Protein AF-A0A258VZV9-F1 (afdb_monomer_lite)

pLDDT: mean 74.83, std 18.15, range [43.25, 95.75]

Secondary structure (DSSP, 8-state):
--SSSSS------------SEEEEEEEESSTTEEEEETTEEEEEE-SS--EEEEEESSS--EEEEE-TTEEPEEEEPPEEE-HHHHHHHHHS-S-HHHHHHHHHHT-TTEEES-SEEEE--EE--

Radius of gyration: 20.06 Å; chains: 1; bounding box: 51×52×42 Å

Foldseek 3Di:
DPPPPPPPPDPPPPPPLPWQKDKAKEAECAFQWFKDKPNHTDGGHYNPRIDIDIGGLDDKIKIWTDDPQWDIFIDTFDKDFDVVVVVVVVVVPPCVVVCVCRVVPRVSRIDGPHRYYYTYIGGDD

Structure (mmCIF, N/CA/C/O backbone):
data_AF-A0A258VZV9-F1
#
_entry.id   AF-A0A258VZV9-F1
#
loop_
_atom_site.group_PDB
_atom_site.id
_atom_site.type_symbol
_atom_site.label_atom_id
_atom_site.label_alt_id
_atom_site.label_comp_id
_atom_site.label_asym_id
_atom_site.label_entity_id
_atom_site.label_seq_id
_atom_site.pdbx_PDB_ins_code
_atom_site.Cartn_x
_atom_site.Cartn_y
_atom_site.Cartn_z
_atom_site.occupancy
_atom_site.B_iso_or_equiv
_atom_site.auth_seq_id
_atom_site.auth_comp_id
_atom_site.auth_asym_id
_atom_site.auth_atom_id
_atom_site.pdbx_PDB_model_num
ATOM 1 N N . MET A 1 1 ? 27.781 40.586 -25.374 1.00 44.50 1 MET A N 1
ATOM 2 C CA . MET A 1 1 ? 26.959 39.440 -25.824 1.00 44.50 1 MET A CA 1
ATOM 3 C C . MET A 1 1 ? 27.498 38.147 -25.200 1.00 44.50 1 MET A C 1
ATOM 5 O O . MET A 1 1 ? 27.919 37.249 -25.906 1.00 44.50 1 MET A O 1
ATOM 9 N N . LEU A 1 2 ? 27.573 38.090 -23.864 1.00 43.25 2 LEU A N 1
ATOM 10 C CA . LEU A 1 2 ? 28.154 36.959 -23.114 1.00 43.25 2 LEU A CA 1
ATOM 11 C C . LEU A 1 2 ? 27.342 36.636 -21.841 1.00 43.25 2 LEU A C 1
ATOM 13 O O . LEU A 1 2 ? 27.724 35.775 -21.064 1.00 43.25 2 LEU A O 1
ATOM 17 N N . LEU A 1 3 ? 26.224 37.342 -21.620 1.00 43.62 3 LEU A N 1
ATOM 18 C CA . LEU A 1 3 ? 25.449 37.278 -20.375 1.00 43.62 3 LEU A CA 1
ATOM 19 C C . LEU A 1 3 ? 24.151 36.461 -20.490 1.00 43.62 3 LEU A C 1
ATOM 21 O O . LEU A 1 3 ? 23.439 36.328 -19.506 1.00 43.62 3 LEU A O 1
ATOM 25 N N . LEU A 1 4 ? 23.826 35.931 -21.676 1.00 47.34 4 LEU A N 1
ATOM 26 C CA . LEU A 1 4 ? 22.525 35.296 -21.949 1.00 47.34 4 LEU A CA 1
ATOM 27 C C . LEU A 1 4 ? 22.597 33.766 -22.101 1.00 47.34 4 LEU A C 1
ATOM 29 O O . LEU A 1 4 ? 21.592 33.133 -22.394 1.00 47.34 4 LEU A O 1
ATOM 33 N N . VAL A 1 5 ? 23.779 33.170 -21.911 1.00 51.94 5 VAL A N 1
ATOM 34 C CA . VAL A 1 5 ? 24.026 31.727 -22.127 1.00 51.94 5 VAL A CA 1
ATOM 35 C C . VAL A 1 5 ? 24.197 30.962 -20.801 1.00 51.94 5 VAL A C 1
ATOM 37 O O . VAL A 1 5 ? 24.240 29.738 -20.792 1.00 51.94 5 VAL A O 1
ATOM 40 N N . LEU A 1 6 ? 24.242 31.656 -19.657 1.00 48.12 6 LEU A N 1
ATOM 41 C CA . LEU A 1 6 ? 24.615 31.063 -18.364 1.00 48.12 6 LEU A CA 1
ATOM 42 C C . LEU A 1 6 ? 23.439 30.724 -17.426 1.00 48.12 6 LEU A C 1
ATOM 44 O O . LEU A 1 6 ? 23.664 30.453 -16.252 1.00 48.12 6 LEU A O 1
ATOM 48 N N . SER A 1 7 ? 22.195 30.746 -17.910 1.00 47.16 7 SER A N 1
ATOM 49 C CA . SER A 1 7 ? 20.990 30.534 -17.084 1.00 47.16 7 SER A CA 1
ATOM 50 C C . SER A 1 7 ? 20.203 29.252 -17.398 1.00 47.16 7 SER A C 1
ATOM 52 O O . SER A 1 7 ? 19.171 29.014 -16.782 1.00 47.16 7 SER A O 1
ATOM 54 N N . PHE A 1 8 ? 20.696 28.384 -18.290 1.00 47.41 8 PHE A N 1
ATOM 55 C CA . PHE A 1 8 ? 20.089 27.066 -18.575 1.00 47.41 8 PHE A CA 1
ATOM 56 C C . PHE A 1 8 ? 20.673 25.911 -17.748 1.00 47.41 8 PHE A C 1
ATOM 58 O O . PHE A 1 8 ? 20.381 24.743 -17.994 1.00 47.41 8 PHE A O 1
ATOM 65 N N . GLN A 1 9 ? 21.521 26.215 -16.771 1.00 44.97 9 GLN A N 1
ATOM 66 C CA . GLN A 1 9 ? 22.116 25.204 -15.913 1.00 44.97 9 GLN A CA 1
ATOM 67 C C . GLN A 1 9 ? 21.158 24.893 -14.748 1.00 44.97 9 GLN A C 1
ATOM 69 O O . GLN A 1 9 ? 20.987 25.705 -13.844 1.00 44.97 9 GLN A O 1
ATOM 74 N N . LEU A 1 10 ? 20.625 23.664 -14.768 1.00 47.09 10 LEU A N 1
ATOM 75 C CA . LEU A 1 10 ? 20.357 22.833 -13.584 1.00 47.09 10 LEU A CA 1
ATOM 76 C C . LEU A 1 10 ? 19.011 23.007 -12.856 1.00 47.09 10 LEU A C 1
ATOM 78 O O . LEU A 1 10 ? 18.971 23.099 -11.633 1.00 47.09 10 LEU A O 1
ATOM 82 N N . ILE A 1 11 ? 17.895 22.861 -13.570 1.00 51.12 11 ILE A N 1
ATOM 83 C CA . ILE A 1 11 ? 16.751 22.141 -12.977 1.00 51.12 11 ILE A CA 1
ATOM 84 C C . ILE A 1 11 ? 16.666 20.783 -13.674 1.00 51.12 11 ILE A C 1
ATOM 86 O O . ILE A 1 11 ? 15.709 20.466 -14.373 1.00 51.12 11 ILE A O 1
ATOM 90 N N . SER A 1 12 ? 17.727 19.983 -13.531 1.00 44.72 12 SER A N 1
ATOM 91 C CA . SER A 1 12 ? 17.624 18.549 -13.784 1.00 44.72 12 SER A CA 1
ATOM 92 C C . SER A 1 12 ? 16.750 17.978 -12.677 1.00 44.72 12 SER A C 1
ATOM 94 O O . SER A 1 12 ? 17.245 17.591 -11.620 1.00 44.72 12 SER A O 1
ATOM 96 N N . CYS A 1 13 ? 15.438 17.937 -12.902 1.00 51.62 13 CYS A N 1
ATOM 97 C CA . CYS A 1 13 ? 14.586 16.976 -12.222 1.00 51.62 13 CYS A CA 1
ATOM 98 C C . CYS A 1 13 ? 15.079 15.601 -12.671 1.00 51.62 13 CYS A C 1
ATOM 100 O O . CYS A 1 13 ? 14.643 15.085 -13.696 1.00 51.62 13 CYS A O 1
ATOM 102 N N . ALA A 1 14 ? 16.064 15.047 -11.962 1.00 47.12 14 ALA A N 1
ATOM 103 C CA . ALA A 1 14 ? 16.463 13.667 -12.139 1.00 47.12 14 ALA A CA 1
ATOM 104 C C . ALA A 1 14 ? 15.220 12.824 -11.848 1.00 47.12 14 ALA A C 1
ATOM 106 O O . ALA A 1 14 ? 14.834 12.643 -10.693 1.00 47.12 14 ALA A O 1
ATOM 107 N N . THR A 1 15 ? 14.539 12.359 -12.895 1.00 47.25 15 THR A N 1
ATOM 108 C CA . THR A 1 15 ? 13.496 11.353 -12.757 1.00 47.25 15 THR A CA 1
ATOM 109 C C . THR A 1 15 ? 14.218 10.076 -12.369 1.00 47.25 15 THR A C 1
ATOM 111 O O . THR A 1 15 ? 14.689 9.330 -13.226 1.00 47.25 15 THR A O 1
ATOM 114 N N . ILE A 1 16 ? 14.391 9.857 -11.066 1.00 49.72 16 ILE A N 1
ATOM 115 C CA . ILE A 1 16 ? 14.882 8.586 -10.555 1.00 49.72 16 ILE A CA 1
ATOM 116 C C . ILE A 1 16 ? 13.901 7.535 -11.078 1.00 49.72 16 ILE A C 1
ATOM 118 O O . ILE A 1 16 ? 12.706 7.551 -10.758 1.00 49.72 16 ILE A O 1
ATOM 122 N N . LEU A 1 17 ? 14.392 6.665 -11.960 1.00 54.38 17 LEU A N 1
ATOM 123 C CA . LEU A 1 17 ? 13.683 5.471 -12.392 1.00 54.38 17 LEU A CA 1
ATOM 124 C C . LEU A 1 17 ? 13.605 4.557 -11.164 1.00 54.38 17 LEU A C 1
ATOM 126 O O . LEU A 1 17 ? 14.455 3.700 -10.947 1.00 54.38 17 LEU A O 1
ATOM 130 N N . HIS A 1 18 ? 12.621 4.795 -10.297 1.00 54.31 18 HIS A N 1
ATOM 131 C CA . HIS A 1 18 ? 12.260 3.853 -9.244 1.00 54.31 18 HIS A CA 1
ATOM 132 C C . HIS A 1 18 ? 11.911 2.543 -9.952 1.00 54.31 18 HIS A C 1
ATOM 134 O O . HIS A 1 18 ? 11.060 2.582 -10.833 1.00 54.31 18 HIS A O 1
ATOM 140 N N . GLY A 1 19 ? 12.630 1.456 -9.654 1.00 63.41 19 GLY A N 1
ATOM 141 C CA . GLY A 1 19 ? 12.721 0.225 -10.456 1.00 63.41 19 GLY A CA 1
ATOM 142 C C . GLY A 1 19 ? 11.395 -0.482 -10.776 1.00 63.41 19 GLY A C 1
ATOM 143 O O . GLY A 1 19 ? 10.516 0.077 -11.415 1.00 63.41 19 GLY A O 1
ATOM 144 N N . SER A 1 20 ? 11.242 -1.754 -10.406 1.00 73.44 20 SER A N 1
ATOM 145 C CA . SER A 1 20 ? 10.043 -2.555 -10.729 1.00 73.44 20 SER A CA 1
ATOM 146 C C . SER A 1 20 ? 8.941 -2.490 -9.663 1.00 73.44 20 SER A C 1
ATOM 148 O O . SER A 1 20 ? 7.929 -3.191 -9.769 1.00 73.44 20 SER A O 1
ATOM 150 N N . THR A 1 21 ? 9.115 -1.655 -8.638 1.00 82.88 21 THR A N 1
ATOM 151 C CA . THR A 1 21 ? 8.206 -1.523 -7.496 1.00 82.88 21 THR A CA 1
ATOM 152 C C . THR A 1 21 ? 7.924 -0.063 -7.155 1.00 82.88 21 THR A C 1
ATOM 154 O O . THR A 1 21 ? 8.757 0.805 -7.411 1.00 82.88 21 THR A O 1
ATOM 157 N N . ASP A 1 22 ? 6.773 0.180 -6.535 1.00 84.69 22 ASP A N 1
ATOM 158 C CA . 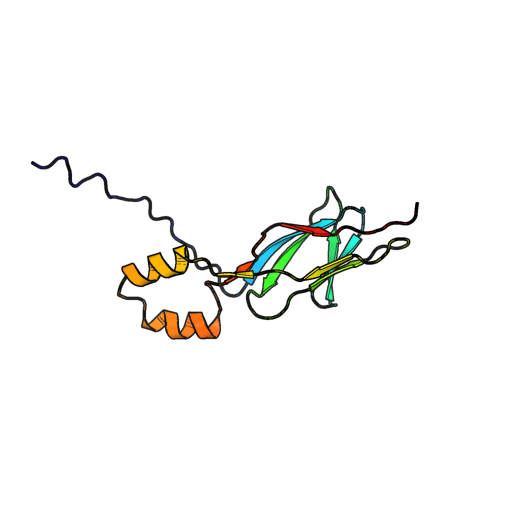ASP A 1 22 ? 6.363 1.457 -5.951 1.00 84.69 22 ASP A CA 1
ATOM 159 C C . ASP A 1 22 ? 6.174 1.292 -4.440 1.00 84.69 22 ASP A C 1
ATOM 161 O O . ASP A 1 22 ? 5.679 0.259 -3.987 1.00 84.69 22 ASP A O 1
ATOM 165 N N . GLN A 1 23 ? 6.556 2.307 -3.668 1.00 88.88 23 GLN A N 1
ATOM 166 C CA . GLN A 1 23 ? 6.168 2.427 -2.264 1.00 88.88 23 GLN A CA 1
ATOM 167 C C . GLN A 1 23 ? 4.860 3.205 -2.186 1.00 88.88 23 GLN A C 1
ATOM 169 O O . GLN A 1 23 ? 4.723 4.255 -2.813 1.00 88.88 23 GLN A O 1
ATOM 174 N N . ILE A 1 24 ? 3.905 2.667 -1.441 1.00 90.81 24 ILE A N 1
ATOM 175 C CA . ILE A 1 24 ? 2.600 3.276 -1.228 1.00 90.81 24 ILE A CA 1
ATOM 176 C C . ILE A 1 24 ? 2.213 3.179 0.243 1.00 90.81 24 ILE A C 1
ATOM 178 O O . ILE A 1 24 ? 2.692 2.320 0.983 1.00 90.81 24 ILE A O 1
ATOM 182 N N . GLU A 1 25 ? 1.283 4.026 0.627 1.00 93.69 25 GLU A N 1
ATOM 183 C CA . GLU A 1 25 ? 0.708 4.097 1.953 1.00 93.69 25 GLU A CA 1
ATOM 184 C C . GLU A 1 25 ? -0.747 3.619 1.902 1.00 93.69 25 GLU A C 1
ATOM 186 O O . GLU A 1 25 ? -1.500 3.980 0.995 1.00 93.69 25 GLU A O 1
ATOM 191 N N . ILE A 1 26 ? -1.154 2.781 2.853 1.00 93.19 26 ILE A N 1
ATOM 192 C CA . ILE A 1 26 ? -2.531 2.294 2.965 1.00 93.19 26 ILE A CA 1
ATOM 193 C C . ILE A 1 26 ? -3.102 2.757 4.301 1.00 93.19 26 ILE A C 1
ATOM 195 O O . ILE A 1 26 ? -2.578 2.416 5.360 1.00 93.19 26 ILE A O 1
ATOM 199 N N . LEU A 1 27 ? -4.204 3.496 4.242 1.00 93.88 27 LEU A N 1
ATOM 200 C CA . LEU A 1 27 ? -4.998 3.906 5.392 1.00 93.88 27 LEU A CA 1
ATOM 201 C C . LEU A 1 27 ? -6.320 3.144 5.404 1.00 93.88 27 LEU A C 1
ATOM 203 O O . LEU A 1 27 ? -6.808 2.690 4.369 1.00 93.88 27 LEU A O 1
ATOM 207 N N . SER A 1 28 ? -6.925 3.040 6.580 1.00 92.62 28 SER A N 1
ATOM 208 C CA . SER A 1 28 ? -8.255 2.457 6.748 1.00 92.62 28 SER A CA 1
ATOM 209 C C . SER A 1 28 ? -9.145 3.392 7.550 1.00 92.62 28 SER A C 1
ATOM 211 O O . SER A 1 28 ? -8.683 4.024 8.498 1.00 92.62 28 SER A O 1
ATOM 213 N N . THR A 1 29 ? -10.434 3.461 7.218 1.00 91.25 29 THR A N 1
ATOM 214 C CA . THR A 1 29 ? -11.407 4.207 8.033 1.00 91.25 29 THR A CA 1
ATOM 215 C C . THR A 1 29 ? -11.653 3.556 9.394 1.00 91.25 29 THR A C 1
ATOM 217 O O . THR A 1 29 ? -12.034 4.239 10.344 1.00 91.25 29 THR A O 1
ATOM 220 N N . ALA A 1 30 ? -11.416 2.247 9.514 1.00 89.50 30 ALA A N 1
ATOM 221 C CA . ALA A 1 30 ? -11.556 1.511 10.762 1.00 89.50 30 ALA A CA 1
ATOM 222 C C . ALA A 1 30 ? -10.180 1.273 11.415 1.00 89.50 30 ALA A C 1
ATOM 224 O O . ALA A 1 30 ? -9.234 0.886 10.726 1.00 89.50 30 ALA A O 1
ATOM 225 N N . PRO A 1 31 ? -10.037 1.441 12.745 1.00 91.44 31 PRO A N 1
ATOM 226 C CA . PRO A 1 31 ? -8.789 1.102 13.433 1.00 91.44 31 PRO A CA 1
ATOM 227 C C . PRO A 1 31 ? -8.541 -0.407 13.379 1.00 91.44 31 PRO A C 1
ATOM 229 O O . PRO A 1 31 ? -9.492 -1.162 13.202 1.00 91.44 31 PRO A O 1
ATOM 232 N N . ASP A 1 32 ? -7.305 -0.859 13.558 1.00 91.94 32 ASP A N 1
ATOM 233 C CA . ASP A 1 32 ? -6.963 -2.288 13.626 1.00 91.94 32 ASP A CA 1
ATOM 234 C C . ASP A 1 32 ? -7.464 -3.121 12.427 1.00 91.94 32 ASP A C 1
ATOM 236 O O . ASP A 1 32 ? -7.922 -4.254 12.581 1.00 91.94 32 ASP A O 1
ATOM 240 N N . THR A 1 33 ? -7.440 -2.546 11.222 1.00 93.25 33 THR A N 1
ATOM 241 C CA . THR A 1 33 ? -7.845 -3.249 10.000 1.00 93.25 33 THR A CA 1
ATOM 242 C C . THR A 1 33 ? -6.687 -4.085 9.478 1.00 93.25 33 THR A C 1
ATOM 244 O O . THR A 1 33 ? -5.619 -3.553 9.185 1.00 93.25 33 THR A O 1
ATOM 247 N N . GLU A 1 34 ? -6.905 -5.382 9.294 1.00 95.75 34 GLU A N 1
ATOM 248 C CA . GLU A 1 34 ? -5.943 -6.268 8.648 1.00 95.75 34 GLU A CA 1
ATOM 249 C C . GLU A 1 34 ? -5.905 -6.001 7.142 1.00 95.75 34 GLU A C 1
ATOM 251 O O . GLU A 1 34 ? -6.930 -6.057 6.459 1.00 95.75 34 GLU A O 1
ATOM 256 N N . ILE A 1 35 ? -4.714 -5.736 6.614 1.00 95.44 35 ILE A N 1
ATOM 257 C CA . ILE A 1 35 ? -4.503 -5.435 5.202 1.00 95.44 35 ILE A CA 1
ATOM 258 C C . ILE A 1 35 ? -3.919 -6.650 4.493 1.00 95.44 35 ILE A C 1
ATOM 260 O O . ILE A 1 35 ? -2.868 -7.181 4.867 1.00 95.44 35 ILE A O 1
ATOM 264 N N . TYR A 1 36 ? -4.586 -7.042 3.414 1.00 95.19 36 TYR A N 1
ATOM 265 C CA . TYR A 1 36 ? -4.179 -8.105 2.512 1.00 95.19 36 TYR A CA 1
ATOM 266 C C . TYR A 1 36 ? -3.892 -7.516 1.134 1.00 95.19 36 TYR A C 1
ATOM 268 O O . TYR A 1 36 ? -4.673 -6.728 0.602 1.00 95.19 36 TYR A O 1
ATOM 276 N N . ILE A 1 37 ? -2.769 -7.916 0.541 1.00 94.25 37 ILE A N 1
ATOM 277 C CA . ILE A 1 37 ? -2.389 -7.540 -0.820 1.00 94.25 37 ILE A CA 1
ATOM 278 C C . ILE A 1 37 ? -2.297 -8.810 -1.648 1.00 94.25 37 ILE A C 1
ATOM 280 O O . ILE A 1 37 ? -1.460 -9.667 -1.358 1.00 94.25 37 ILE A O 1
ATOM 284 N N . ASN A 1 38 ? -3.137 -8.918 -2.681 1.00 93.00 38 ASN A N 1
ATOM 285 C CA . ASN A 1 38 ? -3.292 -10.141 -3.478 1.00 93.00 38 ASN A CA 1
ATOM 286 C C . ASN A 1 38 ? -3.478 -11.379 -2.581 1.00 93.00 38 ASN A C 1
ATOM 288 O O . ASN A 1 38 ? -2.730 -12.348 -2.693 1.00 93.00 38 ASN A O 1
ATOM 292 N N . ASP A 1 39 ? -4.416 -11.285 -1.636 1.00 91.81 39 ASP A N 1
ATOM 293 C CA . ASP A 1 39 ? -4.755 -12.323 -0.649 1.00 91.81 39 ASP A CA 1
ATOM 294 C C . ASP A 1 39 ? -3.654 -12.673 0.366 1.00 91.81 39 ASP A C 1
ATOM 296 O O . ASP A 1 39 ? -3.831 -13.566 1.194 1.00 91.81 39 ASP A O 1
ATOM 300 N N . VAL A 1 40 ? -2.526 -11.956 0.372 1.00 94.31 40 VAL A N 1
ATOM 301 C CA . VAL A 1 40 ? -1.456 -12.169 1.351 1.00 94.31 40 VAL A CA 1
ATOM 302 C C . VAL A 1 40 ? -1.473 -11.066 2.399 1.00 94.31 40 VAL A C 1
ATOM 304 O O . VAL A 1 40 ? -1.366 -9.887 2.064 1.00 94.31 40 VAL A O 1
ATOM 307 N N . TYR A 1 41 ? -1.542 -11.453 3.672 1.00 94.56 41 TYR A N 1
ATOM 308 C CA . TYR A 1 41 ? -1.465 -10.530 4.804 1.00 94.56 41 TYR A CA 1
ATOM 309 C C . TYR A 1 41 ? -0.177 -9.691 4.765 1.00 94.56 41 TYR A C 1
ATOM 311 O O . TYR A 1 41 ? 0.903 -10.179 4.399 1.00 94.56 41 TYR A O 1
ATOM 319 N N . AR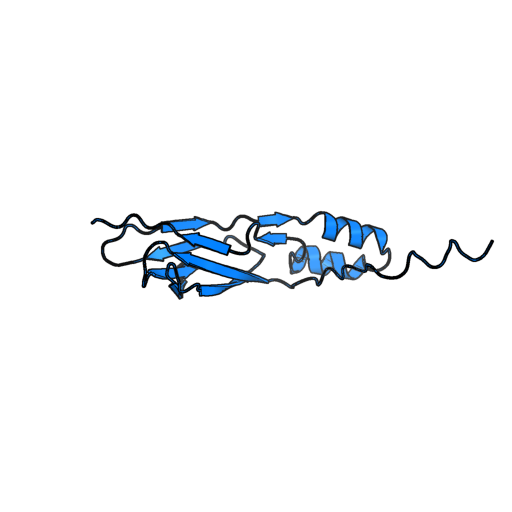G A 1 42 ? -0.291 -8.409 5.118 1.00 95.00 42 ARG A N 1
ATOM 320 C CA . ARG A 1 42 ? 0.829 -7.455 5.132 1.00 95.00 42 ARG A CA 1
ATOM 321 C C . ARG A 1 42 ? 0.988 -6.714 6.444 1.00 95.00 42 ARG A C 1
ATOM 323 O O . ARG A 1 42 ? 2.110 -6.345 6.770 1.00 95.00 42 ARG A O 1
ATOM 330 N N . GLY A 1 43 ? -0.089 -6.519 7.189 1.00 94.81 43 GLY A N 1
ATOM 331 C CA . GLY A 1 43 ? -0.036 -5.793 8.445 1.00 94.81 43 GLY A CA 1
ATOM 332 C C . GLY A 1 43 ? -1.387 -5.222 8.825 1.00 94.81 43 GLY A C 1
ATOM 333 O O . GLY A 1 43 ? -2.418 -5.602 8.269 1.00 94.81 43 GLY A O 1
ATOM 334 N N . ILE A 1 44 ? -1.345 -4.294 9.770 1.00 94.81 44 ILE A N 1
ATOM 335 C CA . ILE A 1 44 ? -2.513 -3.622 10.321 1.00 94.81 44 ILE A CA 1
ATOM 336 C C . ILE A 1 44 ? -2.443 -2.149 9.930 1.00 94.81 44 ILE A C 1
ATOM 338 O O . ILE A 1 44 ? -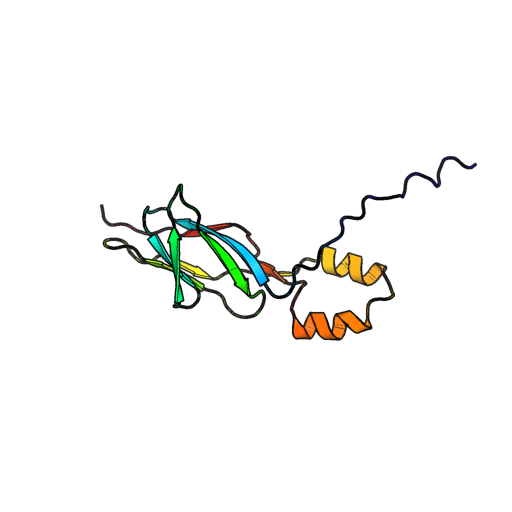1.372 -1.550 10.000 1.00 94.81 44 ILE A O 1
ATOM 342 N N . ALA A 1 45 ? -3.577 -1.586 9.524 1.00 94.88 45 ALA A N 1
ATOM 343 C CA . ALA A 1 45 ? -3.734 -0.165 9.254 1.00 94.88 45 ALA A CA 1
ATOM 344 C C . ALA A 1 45 ? -4.951 0.406 9.989 1.00 94.88 45 ALA A C 1
ATOM 346 O O . ALA A 1 45 ? -5.903 -0.301 10.331 1.00 94.88 45 ALA A O 1
ATOM 347 N N . GLY A 1 46 ? -4.936 1.714 10.193 1.00 91.62 46 GLY A N 1
ATOM 348 C CA . GLY A 1 46 ? -6.034 2.470 10.771 1.00 91.62 46 GLY A CA 1
ATOM 349 C C . GLY A 1 46 ? -6.044 3.914 10.276 1.00 91.62 46 GLY A C 1
ATOM 350 O O . GLY A 1 46 ? -5.215 4.285 9.443 1.00 91.62 46 GLY A O 1
ATOM 351 N N . PRO A 1 47 ? -6.955 4.745 10.804 1.00 89.88 47 PRO A N 1
ATOM 352 C CA . PRO A 1 47 ? -7.091 6.133 10.367 1.00 89.88 47 PRO A CA 1
ATOM 353 C C . PRO A 1 47 ? -5.880 6.993 10.755 1.00 89.88 47 PRO A C 1
ATOM 355 O O . PRO A 1 47 ? -5.539 7.929 10.043 1.00 89.88 47 PRO A O 1
ATOM 358 N N . GLU A 1 48 ? -5.202 6.648 11.852 1.00 90.25 48 GLU A N 1
ATOM 359 C CA . GLU A 1 48 ? -3.997 7.334 12.351 1.00 90.25 48 GLU A CA 1
ATOM 360 C C . GLU A 1 48 ? -2.734 6.459 12.258 1.00 90.25 48 GLU A C 1
ATOM 362 O O . GLU A 1 48 ? -1.657 6.860 12.690 1.00 90.25 48 GLU A O 1
ATOM 367 N N . GLN A 1 49 ? -2.865 5.241 11.724 1.00 90.75 49 GLN A N 1
ATOM 368 C CA . GLN A 1 49 ? -1.784 4.260 11.611 1.00 90.75 49 GLN A CA 1
ATOM 369 C C . GLN A 1 49 ? -1.717 3.762 10.167 1.00 90.75 49 GLN A C 1
ATOM 371 O O . GLN A 1 49 ? -2.287 2.714 9.851 1.00 90.75 49 GLN A O 1
ATOM 376 N N . PRO A 1 50 ? -1.089 4.533 9.269 1.00 91.31 50 PRO A N 1
ATOM 377 C CA . PRO A 1 50 ? -0.890 4.101 7.899 1.00 91.31 50 PRO A CA 1
ATOM 378 C C . PRO A 1 50 ? 0.061 2.903 7.828 1.00 91.31 50 PRO A C 1
ATOM 380 O O . PRO A 1 50 ? 1.034 2.808 8.578 1.00 91.31 50 PRO A O 1
ATOM 383 N N . LEU A 1 51 ? -0.202 2.001 6.884 1.00 93.81 51 LEU A N 1
ATOM 384 C CA . LEU A 1 51 ? 0.687 0.895 6.553 1.00 93.81 51 LEU A CA 1
ATOM 385 C C . LEU A 1 51 ? 1.446 1.213 5.264 1.00 93.81 51 LEU A C 1
ATOM 387 O O . LEU A 1 51 ? 0.862 1.242 4.179 1.00 93.81 51 LEU A O 1
ATOM 391 N N . GLU A 1 52 ? 2.758 1.403 5.372 1.00 94.12 52 GLU A N 1
ATOM 392 C CA . GLU A 1 52 ? 3.636 1.522 4.209 1.00 94.12 52 GLU A CA 1
ATOM 393 C C . GLU A 1 52 ? 3.929 0.145 3.607 1.00 94.12 52 GLU A C 1
ATOM 395 O O . GLU A 1 52 ? 4.367 -0.785 4.291 1.00 94.12 52 GLU A O 1
ATOM 400 N N . VAL A 1 53 ? 3.713 0.004 2.301 1.00 91.69 53 VAL A N 1
ATOM 401 C CA . VAL A 1 53 ? 3.949 -1.245 1.575 1.00 91.69 53 VAL A CA 1
ATOM 402 C C . VAL A 1 53 ? 4.627 -0.987 0.240 1.00 91.69 53 VAL A C 1
ATOM 404 O O . VAL A 1 53 ? 4.414 0.020 -0.428 1.00 91.69 53 VAL A O 1
ATOM 407 N N . THR A 1 54 ? 5.445 -1.948 -0.179 1.00 91.12 54 THR A N 1
ATOM 408 C CA . THR A 1 54 ? 6.049 -1.948 -1.512 1.00 91.12 54 THR A CA 1
ATOM 409 C C . THR A 1 54 ? 5.256 -2.878 -2.423 1.00 91.12 54 THR A C 1
ATOM 411 O O . THR A 1 54 ? 5.110 -4.066 -2.128 1.00 91.12 54 THR A O 1
ATOM 414 N N . ILE A 1 55 ? 4.747 -2.350 -3.534 1.00 89.50 55 ILE A N 1
ATOM 415 C CA . ILE A 1 55 ? 3.958 -3.092 -4.521 1.00 89.50 55 ILE A CA 1
ATOM 416 C C . ILE A 1 55 ? 4.698 -3.192 -5.857 1.00 89.50 55 ILE A C 1
ATOM 418 O O . ILE A 1 55 ? 5.446 -2.287 -6.221 1.00 89.50 55 ILE A O 1
ATOM 422 N N . PRO A 1 56 ? 4.498 -4.264 -6.639 1.00 87.12 56 PRO A N 1
ATOM 423 C CA . PRO A 1 56 ? 5.058 -4.338 -7.980 1.00 87.12 56 PRO A CA 1
ATOM 424 C C . PRO A 1 56 ? 4.353 -3.356 -8.926 1.00 87.12 56 PRO A C 1
ATOM 426 O O . PRO A 1 56 ? 3.126 -3.217 -8.917 1.00 87.12 56 PRO A O 1
ATOM 429 N N . LYS A 1 57 ? 5.121 -2.728 -9.819 1.00 81.75 57 LYS A N 1
ATOM 430 C CA . LYS A 1 57 ? 4.598 -1.889 -10.913 1.00 81.75 57 LYS A CA 1
ATOM 431 C C . LYS A 1 57 ? 3.908 -2.695 -12.007 1.00 81.75 57 LYS A C 1
ATOM 433 O O . LYS A 1 57 ? 3.064 -2.177 -12.733 1.00 81.75 57 LYS A O 1
ATOM 438 N N . ARG A 1 58 ? 4.241 -3.984 -12.112 1.00 79.50 58 ARG A N 1
ATOM 439 C CA . ARG A 1 58 ? 3.646 -4.928 -13.062 1.00 79.50 58 ARG A CA 1
ATOM 440 C C . ARG A 1 58 ? 2.569 -5.785 -12.394 1.00 79.50 58 ARG A C 1
ATOM 442 O O . ARG A 1 58 ? 2.690 -6.161 -11.234 1.00 79.50 58 ARG A O 1
ATOM 449 N N . GLY A 1 59 ? 1.564 -6.170 -13.179 1.00 81.38 59 GLY A N 1
ATOM 450 C CA . GLY A 1 59 ? 0.527 -7.118 -12.762 1.00 81.38 59 GLY A CA 1
ATOM 451 C C . GLY A 1 59 ? -0.600 -6.465 -11.964 1.00 81.38 59 GLY A C 1
ATOM 452 O O . GLY A 1 59 ? -0.494 -5.325 -11.523 1.00 81.38 59 GLY A O 1
ATOM 453 N N . ARG A 1 60 ? -1.726 -7.161 -11.803 1.00 86.62 60 ARG A N 1
ATOM 454 C CA . ARG A 1 60 ? -2.845 -6.649 -11.000 1.00 86.62 60 ARG A CA 1
ATOM 455 C C . ARG A 1 60 ? -2.467 -6.690 -9.516 1.00 86.62 60 ARG A C 1
ATOM 457 O O . ARG A 1 60 ? -1.889 -7.671 -9.055 1.00 86.62 60 ARG A O 1
ATOM 464 N N . VAL A 1 61 ? -2.765 -5.607 -8.806 1.00 91.25 61 VAL A N 1
ATOM 465 C CA . VAL A 1 61 ? -2.600 -5.515 -7.355 1.00 91.25 61 VAL A CA 1
ATOM 466 C C . VAL A 1 61 ? -3.943 -5.107 -6.767 1.00 91.25 61 VAL A C 1
ATOM 468 O O . VAL A 1 61 ? -4.522 -4.108 -7.197 1.00 91.25 61 VAL A O 1
ATOM 471 N N . THR A 1 62 ? -4.426 -5.904 -5.823 1.00 93.81 62 THR A N 1
ATOM 472 C CA . THR A 1 62 ? -5.683 -5.693 -5.106 1.00 93.81 62 THR A CA 1
ATOM 473 C C . THR A 1 62 ? -5.389 -5.561 -3.619 1.00 93.81 62 THR A C 1
ATOM 475 O O . THR A 1 62 ? -4.651 -6.379 -3.063 1.00 93.81 62 THR A O 1
ATOM 478 N N . PHE A 1 63 ? -5.973 -4.547 -2.988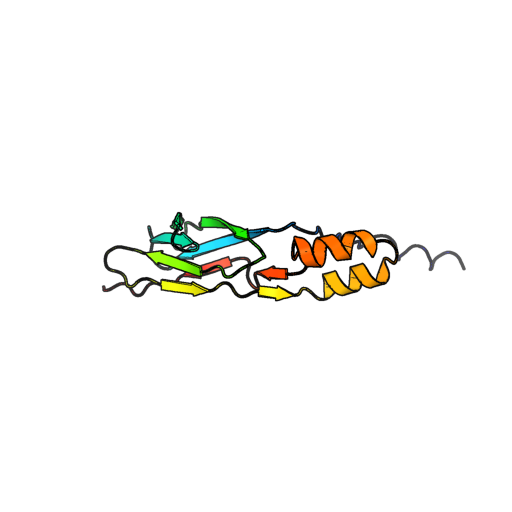 1.00 93.62 63 PHE A N 1
ATOM 479 C CA . PHE A 1 63 ? -5.969 -4.347 -1.544 1.00 93.62 63 PHE A CA 1
ATOM 480 C C . PHE A 1 63 ? -7.304 -4.769 -0.966 1.00 93.62 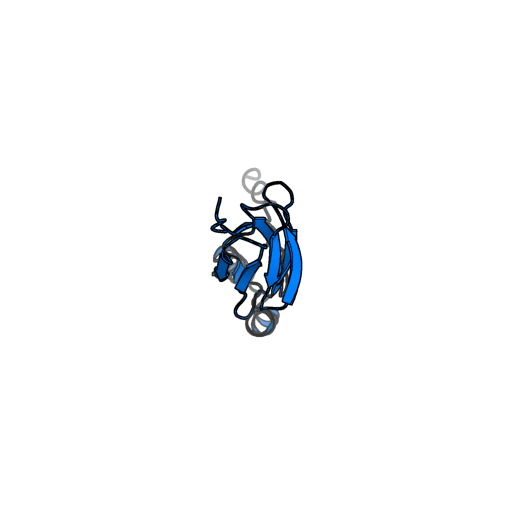63 PHE A C 1
ATOM 482 O O . PHE A 1 63 ? -8.348 -4.355 -1.466 1.00 93.62 63 PHE A O 1
ATOM 489 N N . VAL A 1 64 ? -7.251 -5.567 0.093 1.00 95.12 64 VAL A N 1
ATOM 490 C CA . VAL A 1 64 ? -8.423 -6.000 0.845 1.00 95.12 64 VAL A CA 1
ATOM 491 C C . VAL A 1 64 ? -8.196 -5.661 2.311 1.00 95.12 64 VAL A C 1
ATOM 493 O O . VAL A 1 64 ? -7.217 -6.106 2.910 1.00 95.12 64 VAL A O 1
ATOM 496 N N . GLY A 1 65 ? -9.092 -4.859 2.876 1.00 93.81 65 GLY A N 1
ATOM 497 C CA . GLY A 1 65 ? -9.141 -4.562 4.302 1.00 93.81 65 GLY A CA 1
ATOM 498 C C . GLY A 1 65 ? -10.156 -5.466 4.988 1.00 93.81 65 GLY A C 1
ATOM 499 O O . GLY A 1 65 ? -11.318 -5.508 4.578 1.00 93.81 65 GLY A O 1
ATOM 500 N N . LYS A 1 66 ? -9.737 -6.172 6.040 1.00 92.50 66 LYS A N 1
ATOM 501 C CA . LYS A 1 66 ? -10.609 -7.026 6.850 1.00 92.50 66 LYS A CA 1
ATOM 502 C C . LYS A 1 66 ? -10.601 -6.571 8.297 1.00 92.50 66 LYS A C 1
ATOM 504 O O . LYS A 1 66 ? -9.554 -6.301 8.877 1.00 92.50 66 LYS A O 1
ATOM 509 N N . LYS A 1 67 ? -11.785 -6.526 8.897 1.00 91.38 67 LYS A N 1
ATOM 510 C CA . LYS A 1 67 ? -11.944 -6.303 10.329 1.00 91.38 67 LYS A CA 1
ATOM 511 C C . LYS A 1 67 ? -13.172 -7.046 10.831 1.00 91.38 67 LYS A C 1
ATOM 513 O O . LYS A 1 67 ? -14.204 -7.069 10.161 1.00 91.38 67 LYS A O 1
ATOM 518 N N . ALA A 1 68 ? -13.070 -7.632 12.022 1.00 85.44 68 ALA A N 1
ATOM 519 C CA . ALA A 1 68 ? -14.216 -8.226 12.698 1.00 85.44 68 ALA A CA 1
ATOM 520 C C . ALA A 1 68 ? -15.361 -7.204 12.820 1.00 85.44 68 ALA A C 1
ATOM 522 O O . ALA A 1 68 ? -15.139 -6.045 13.169 1.00 85.44 68 ALA A O 1
ATOM 523 N N . SER A 1 69 ? -16.584 -7.648 12.527 1.00 84.25 69 SER A N 1
ATOM 524 C CA . SER A 1 69 ? -17.807 -6.826 12.559 1.00 84.25 69 SER A CA 1
ATOM 525 C C . SER A 1 69 ? -17.905 -5.720 11.493 1.00 84.25 69 SER A C 1
ATOM 527 O O . SER A 1 69 ? -18.846 -4.924 11.530 1.00 84.25 69 SER A O 1
ATOM 529 N N . CYS A 1 70 ? -17.006 -5.701 10.504 1.00 87.38 70 CYS A N 1
ATOM 530 C CA . CYS A 1 70 ? -17.101 -4.829 9.335 1.00 87.38 70 CYS A CA 1
ATOM 531 C C . CYS A 1 70 ? -17.177 -5.646 8.044 1.00 87.38 70 CYS A C 1
ATOM 533 O O . CYS A 1 70 ? -16.670 -6.766 7.961 1.00 87.38 70 CYS A O 1
ATOM 535 N N . ARG A 1 71 ? -17.824 -5.087 7.021 1.00 87.81 71 ARG A N 1
ATOM 536 C CA . ARG A 1 71 ? -17.741 -5.620 5.664 1.00 87.81 71 ARG A CA 1
ATOM 537 C C . ARG A 1 71 ? -16.352 -5.327 5.105 1.00 87.81 71 ARG A C 1
ATOM 539 O O . ARG A 1 71 ? -15.830 -4.232 5.303 1.00 87.81 71 ARG A O 1
ATOM 546 N N . GLU A 1 72 ? -15.772 -6.309 4.422 1.00 87.44 72 GLU A N 1
ATOM 547 C CA . GLU A 1 72 ? -14.468 -6.155 3.777 1.00 87.44 72 GLU A CA 1
ATOM 548 C C . GLU A 1 72 ? -14.524 -5.037 2.727 1.00 87.44 72 GLU A C 1
ATOM 550 O O . GLU A 1 72 ? -15.475 -4.960 1.944 1.00 87.44 72 GLU A O 1
ATOM 555 N N . GLY A 1 73 ? -13.509 -4.174 2.732 1.00 86.00 73 GLY A N 1
ATOM 556 C CA . GLY A 1 73 ? -13.298 -3.161 1.701 1.00 86.00 73 GLY A CA 1
ATOM 557 C C . GLY A 1 73 ? -12.276 -3.671 0.691 1.00 86.00 73 GLY A C 1
ATOM 558 O O . GLY A 1 73 ? -11.220 -4.162 1.090 1.00 86.00 73 GLY A O 1
ATOM 559 N N . GLU A 1 74 ? -12.567 -3.556 -0.603 1.00 90.12 74 GLU A N 1
ATOM 560 C CA . GLU A 1 74 ? -11.651 -3.947 -1.678 1.00 90.12 74 GLU A CA 1
ATOM 561 C C . GLU A 1 74 ? -11.358 -2.752 -2.588 1.00 90.12 74 GLU A C 1
ATOM 563 O O . GLU A 1 74 ? -12.256 -2.011 -2.988 1.00 90.12 74 GLU A O 1
ATOM 568 N N . THR A 1 75 ? -10.089 -2.565 -2.941 1.00 89.69 75 THR A N 1
ATOM 569 C CA . THR A 1 75 ? -9.666 -1.571 -3.930 1.00 89.69 75 THR A CA 1
ATOM 570 C C . THR A 1 75 ? -8.592 -2.144 -4.838 1.00 89.69 75 THR A C 1
ATOM 572 O O . THR A 1 75 ? -7.599 -2.716 -4.392 1.00 89.69 75 THR A O 1
ATOM 575 N N . VAL A 1 76 ? -8.782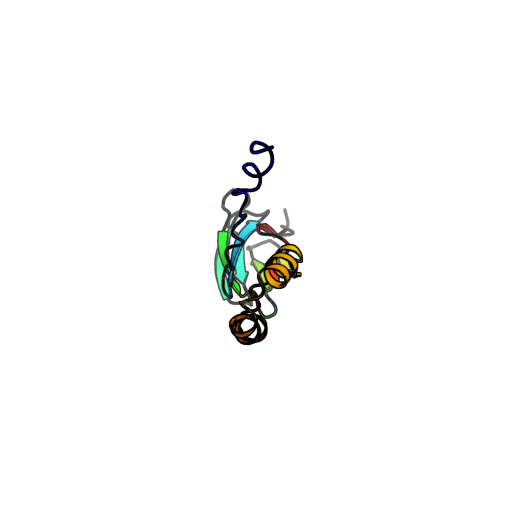 -1.963 -6.144 1.00 89.25 76 VAL A N 1
ATOM 576 C CA . VAL A 1 76 ? -7.798 -2.347 -7.159 1.00 89.25 76 VAL A CA 1
ATOM 577 C C . VAL A 1 76 ? -6.912 -1.149 -7.474 1.00 89.25 76 VAL A C 1
ATOM 579 O O . VAL A 1 76 ? -7.406 -0.074 -7.810 1.00 89.25 76 VAL A O 1
ATOM 582 N N . VAL A 1 77 ? -5.596 -1.355 -7.427 1.00 87.75 77 VAL A N 1
ATOM 583 C CA . VAL A 1 77 ? -4.605 -0.323 -7.753 1.00 87.75 77 VAL A CA 1
ATOM 584 C C . VAL A 1 77 ? -4.740 0.095 -9.209 1.00 87.75 77 VAL A C 1
ATOM 586 O O . VAL A 1 77 ? -4.555 -0.716 -10.126 1.00 87.75 77 VAL A O 1
ATOM 589 N N . ARG A 1 78 ? -4.998 1.386 -9.423 1.00 85.69 78 ARG A N 1
ATOM 590 C CA . ARG A 1 78 ? -4.930 2.008 -10.744 1.00 85.69 78 ARG A CA 1
ATOM 591 C C . ARG A 1 78 ? -3.522 2.506 -11.028 1.00 85.69 78 ARG A C 1
ATOM 593 O O . ARG A 1 78 ? -2.794 2.923 -10.128 1.00 85.69 78 ARG A O 1
ATOM 600 N N . ARG A 1 79 ? -3.123 2.415 -12.294 1.00 81.12 79 ARG A N 1
ATOM 601 C CA . ARG A 1 79 ? -1.779 2.771 -12.744 1.00 81.12 79 ARG A CA 1
ATOM 602 C C . ARG A 1 79 ? -1.846 3.670 -13.957 1.00 81.12 79 ARG A C 1
ATOM 604 O O . ARG A 1 79 ? -2.632 3.410 -14.867 1.00 81.12 79 ARG A O 1
ATOM 611 N N . SER A 1 80 ? -0.961 4.654 -13.977 1.00 76.19 80 SER A N 1
ATOM 612 C CA . SER A 1 80 ? -0.791 5.583 -15.081 1.00 76.19 80 SER A CA 1
ATOM 613 C C . SER A 1 80 ? 0.635 5.519 -15.616 1.00 76.19 80 SER A C 1
ATOM 615 O O . SER A 1 80 ? 1.582 5.093 -14.948 1.00 76.19 80 SER A O 1
ATOM 617 N N . VAL A 1 81 ? 0.763 5.895 -16.883 1.00 72.19 81 VAL A N 1
ATOM 618 C CA . VAL A 1 81 ? 2.053 6.082 -17.541 1.00 72.19 81 VAL A CA 1
ATOM 619 C C . VAL A 1 81 ? 2.442 7.537 -17.351 1.00 72.19 81 VAL A C 1
ATOM 621 O O . VAL A 1 81 ? 1.637 8.413 -17.658 1.00 72.19 81 VAL A O 1
ATOM 624 N N . ASP A 1 82 ? 3.652 7.795 -16.861 1.00 64.75 82 ASP A N 1
ATOM 625 C CA . ASP A 1 82 ? 4.162 9.156 -16.703 1.00 64.75 82 ASP A CA 1
ATOM 626 C C . ASP A 1 82 ? 4.768 9.659 -18.035 1.00 64.75 82 ASP A C 1
ATOM 628 O O . ASP A 1 82 ? 5.850 9.208 -18.436 1.00 64.75 82 ASP A O 1
ATOM 632 N N . PRO A 1 83 ? 4.105 10.593 -18.749 1.00 58.72 83 PRO A N 1
ATOM 633 C CA . PRO A 1 83 ? 4.590 11.097 -20.030 1.00 58.72 83 PRO A CA 1
ATOM 634 C C . PRO A 1 83 ? 5.833 11.987 -19.890 1.00 58.72 83 PRO A C 1
ATOM 636 O O . PRO A 1 83 ? 6.583 12.114 -20.858 1.00 58.72 83 PRO A O 1
ATOM 639 N N . ALA A 1 84 ? 6.099 12.573 -18.714 1.00 59.09 84 ALA A N 1
ATOM 640 C CA . ALA A 1 84 ? 7.315 13.354 -18.481 1.00 59.09 84 ALA A CA 1
ATOM 641 C C . ALA A 1 84 ? 8.554 12.449 -18.472 1.00 59.09 84 ALA A C 1
ATOM 643 O O . ALA A 1 84 ? 9.591 12.813 -19.029 1.00 59.09 84 ALA A O 1
ATOM 644 N N . THR A 1 85 ? 8.408 11.229 -17.939 1.00 59.19 85 THR A N 1
ATOM 645 C CA . THR A 1 85 ? 9.432 10.182 -18.053 1.00 59.19 85 THR A CA 1
ATOM 646 C C . THR A 1 85 ? 9.659 9.827 -19.529 1.00 59.19 85 THR A C 1
ATOM 648 O O . THR A 1 85 ? 10.799 9.754 -19.969 1.00 59.19 85 THR A O 1
ATOM 651 N N . PHE A 1 86 ? 8.603 9.706 -20.341 1.00 57.91 86 PHE A N 1
ATOM 652 C CA . PHE A 1 86 ? 8.734 9.403 -21.774 1.00 57.91 86 PHE A CA 1
ATOM 653 C C . PHE A 1 86 ? 9.416 10.526 -22.585 1.00 57.91 86 PHE A C 1
ATOM 655 O O . PHE A 1 86 ? 10.244 10.243 -23.453 1.00 57.91 86 PHE A O 1
ATOM 662 N N . LEU A 1 87 ? 9.117 11.799 -22.294 1.00 56.66 87 LEU A N 1
ATOM 663 C CA . LEU A 1 87 ? 9.713 12.945 -22.996 1.00 56.66 87 LEU A CA 1
ATOM 664 C C . LEU A 1 87 ? 11.179 13.186 -22.624 1.00 56.66 87 LEU A C 1
ATOM 666 O O . LEU A 1 87 ? 11.987 13.427 -23.518 1.00 56.66 87 LEU A O 1
ATOM 670 N N . GLY A 1 88 ? 11.537 13.109 -21.337 1.00 52.75 88 GLY A N 1
ATOM 671 C CA . GLY A 1 88 ? 12.932 13.273 -20.904 1.00 52.75 88 GLY A CA 1
ATOM 672 C C . GLY A 1 88 ? 13.865 12.241 -21.549 1.00 52.75 88 GLY A C 1
ATOM 673 O O . GLY A 1 88 ? 14.998 12.553 -21.896 1.00 52.75 88 GLY A O 1
ATOM 674 N N . ILE A 1 89 ? 13.340 11.041 -21.804 1.00 55.78 89 ILE A N 1
ATOM 675 C CA . ILE A 1 89 ? 14.045 9.915 -22.419 1.00 55.78 89 ILE A CA 1
ATOM 676 C C . ILE A 1 89 ? 14.235 10.084 -23.939 1.00 55.78 89 ILE A C 1
ATOM 678 O O . ILE A 1 89 ? 15.283 9.719 -24.472 1.00 55.78 89 ILE A O 1
ATOM 682 N N . LEU A 1 90 ? 13.249 10.646 -24.649 1.00 53.59 90 LEU A N 1
ATOM 683 C CA . LEU A 1 90 ? 13.347 10.901 -26.095 1.00 53.59 90 LEU A CA 1
ATOM 684 C C . LEU A 1 90 ? 14.352 12.008 -26.441 1.00 53.59 90 LEU A C 1
ATOM 686 O O . LEU A 1 90 ? 14.922 11.996 -27.530 1.00 53.59 90 LEU A O 1
ATOM 690 N N . ILE A 1 91 ? 14.562 12.957 -25.527 1.00 56.50 91 ILE A N 1
ATOM 691 C CA . ILE A 1 91 ? 15.446 14.109 -25.740 1.00 56.50 91 ILE A CA 1
ATOM 692 C C . ILE A 1 91 ? 16.917 13.752 -25.443 1.00 56.50 91 ILE A C 1
ATOM 694 O O . ILE A 1 91 ? 17.810 14.352 -26.036 1.00 56.50 91 ILE A O 1
ATOM 698 N N . ASP A 1 92 ? 17.181 12.737 -24.609 1.00 52.12 92 ASP A N 1
ATOM 699 C CA . ASP A 1 92 ? 18.540 12.382 -24.158 1.00 52.12 92 ASP A CA 1
ATOM 700 C C . ASP A 1 92 ? 19.323 11.455 -25.120 1.00 52.12 92 ASP A C 1
ATOM 702 O O . ASP A 1 92 ? 20.495 11.178 -24.896 1.00 52.12 92 ASP A O 1
ATOM 706 N N . GLY A 1 93 ? 18.719 10.984 -26.223 1.00 52.44 93 GLY A N 1
ATOM 707 C CA . GLY A 1 93 ? 19.401 10.492 -27.443 1.00 52.44 93 GLY A CA 1
ATOM 708 C C . GLY A 1 93 ? 20.366 9.285 -27.361 1.00 52.44 93 GLY A C 1
ATOM 709 O O . GLY A 1 93 ? 20.703 8.725 -28.402 1.00 52.44 93 GLY A O 1
ATOM 710 N N . GLY A 1 94 ? 20.802 8.851 -26.175 1.00 47.69 94 GLY A N 1
ATOM 711 C CA . GLY A 1 94 ? 21.855 7.847 -25.965 1.00 47.69 94 GLY A CA 1
ATOM 712 C C . GLY A 1 94 ? 21.423 6.595 -25.193 1.00 47.69 94 GLY A C 1
ATOM 713 O O . GLY A 1 94 ? 22.194 5.643 -25.100 1.00 47.69 94 GLY A O 1
ATOM 714 N N . LEU A 1 95 ? 20.192 6.553 -24.673 1.00 54.00 95 LEU A N 1
ATOM 715 C CA . LEU A 1 95 ? 19.707 5.486 -23.783 1.00 54.00 95 LEU A CA 1
ATOM 716 C C . LEU A 1 95 ? 18.789 4.448 -24.464 1.00 54.00 95 LEU A C 1
ATOM 718 O O . LEU A 1 95 ? 18.184 3.620 -23.789 1.00 54.00 95 LEU A O 1
ATOM 722 N N . PHE A 1 96 ? 18.679 4.455 -25.797 1.00 52.59 96 PHE A N 1
ATOM 723 C CA . PHE A 1 96 ? 17.790 3.558 -26.562 1.00 52.59 96 PHE A CA 1
ATOM 724 C C . PHE A 1 96 ? 18.005 2.058 -26.294 1.00 52.59 96 PHE A C 1
ATOM 726 O O . PHE A 1 96 ? 17.048 1.284 -26.319 1.00 52.59 96 PHE A O 1
ATOM 733 N N . SER A 1 97 ? 19.236 1.637 -26.001 1.00 48.53 97 SER A N 1
ATOM 734 C CA . SER A 1 97 ? 19.582 0.231 -25.755 1.00 48.53 97 SER A CA 1
ATOM 735 C C . SER A 1 97 ? 19.159 -0.276 -24.373 1.00 48.53 97 SER A C 1
ATOM 737 O O . SER A 1 97 ? 18.755 -1.429 -24.263 1.00 48.53 97 SER A O 1
ATOM 739 N N . ILE A 1 98 ? 19.195 0.565 -23.334 1.00 52.59 98 ILE A N 1
ATOM 740 C CA . ILE A 1 98 ? 18.768 0.191 -21.972 1.00 52.59 98 ILE A CA 1
ATOM 741 C C . ILE A 1 98 ? 17.232 0.160 -21.898 1.00 52.59 98 ILE A C 1
ATOM 743 O O . ILE A 1 98 ? 16.647 -0.725 -21.276 1.00 52.59 98 ILE A O 1
ATOM 747 N N . LEU A 1 99 ? 16.568 1.053 -22.636 1.00 51.28 99 LEU A N 1
ATOM 748 C CA . LEU A 1 99 ? 15.109 1.187 -22.670 1.00 51.28 99 LEU A CA 1
ATOM 749 C C . LEU A 1 99 ? 14.377 -0.026 -23.234 1.00 51.28 99 LEU A C 1
ATOM 751 O O . LEU A 1 99 ? 13.329 -0.378 -22.710 1.00 51.28 99 LEU A O 1
ATOM 755 N N . LEU A 1 100 ? 14.890 -0.688 -24.274 1.00 53.53 100 LEU A N 1
ATOM 756 C CA . LEU A 1 100 ? 14.241 -1.899 -24.798 1.00 53.53 100 LEU A CA 1
ATOM 757 C C . LEU A 1 100 ? 14.150 -2.998 -23.732 1.00 53.53 100 LEU A C 1
ATOM 759 O O . LEU A 1 100 ? 13.169 -3.739 -23.688 1.00 53.53 100 LEU A O 1
ATOM 763 N N . VAL A 1 101 ? 15.150 -3.071 -22.853 1.00 53.84 101 VAL A N 1
ATOM 764 C CA . VAL A 1 101 ? 15.213 -4.070 -21.786 1.00 53.84 101 VAL A CA 1
ATOM 765 C C . VAL A 1 101 ? 14.398 -3.624 -20.570 1.00 53.84 101 VAL A C 1
ATOM 767 O O . VAL A 1 101 ? 13.666 -4.435 -20.012 1.00 53.84 101 VAL A O 1
ATOM 770 N N . ASP A 1 102 ? 14.438 -2.340 -20.200 1.00 52.25 102 ASP A N 1
ATOM 771 C CA . ASP A 1 102 ? 13.705 -1.815 -19.037 1.00 52.25 102 ASP A CA 1
ATOM 772 C C . ASP A 1 102 ? 12.207 -1.583 -19.301 1.00 52.25 102 ASP A C 1
ATOM 774 O O . ASP A 1 102 ? 11.368 -1.848 -18.440 1.00 52.25 102 ASP A O 1
ATOM 778 N N . ILE A 1 103 ? 11.812 -1.172 -20.509 1.00 55.28 103 ILE A N 1
ATOM 779 C CA . ILE A 1 103 ? 10.392 -1.004 -20.856 1.00 55.28 103 ILE A CA 1
ATOM 780 C C . ILE A 1 103 ? 9.682 -2.361 -20.828 1.00 55.28 103 ILE A C 1
ATOM 782 O O . ILE A 1 103 ? 8.613 -2.497 -20.238 1.00 55.28 103 ILE A O 1
ATOM 786 N N . VAL A 1 104 ? 10.292 -3.379 -21.437 1.00 56.84 104 VAL A N 1
ATOM 787 C CA . VAL A 1 104 ? 9.716 -4.730 -21.517 1.00 56.84 104 VAL A CA 1
ATOM 788 C C . VAL A 1 104 ? 9.910 -5.504 -20.205 1.00 56.84 104 VAL A C 1
ATOM 790 O O . VAL A 1 104 ? 9.061 -6.318 -19.825 1.00 56.84 104 VAL A O 1
ATOM 793 N N . GLY A 1 105 ? 11.015 -5.250 -19.500 1.00 54.22 105 GLY A N 1
ATOM 794 C CA . GLY A 1 105 ? 11.416 -5.971 -18.295 1.00 54.22 105 GLY A CA 1
ATOM 795 C C . GLY A 1 105 ? 10.819 -5.418 -17.003 1.00 54.22 105 GLY A C 1
ATOM 796 O O . GLY A 1 105 ? 10.260 -6.188 -16.219 1.00 54.22 105 GLY A O 1
ATOM 797 N N . THR A 1 106 ? 10.903 -4.105 -16.772 1.00 57.69 106 THR A N 1
ATOM 798 C CA . THR A 1 106 ? 10.667 -3.503 -15.447 1.00 57.69 106 THR A CA 1
ATOM 799 C C . THR A 1 106 ? 9.434 -2.605 -15.372 1.00 57.69 106 THR A C 1
ATOM 801 O O . THR A 1 106 ? 8.927 -2.394 -14.271 1.00 57.69 106 THR A O 1
ATOM 804 N N . ASN A 1 107 ? 8.881 -2.149 -16.507 1.00 62.62 107 ASN A N 1
ATOM 805 C CA . ASN A 1 107 ? 7.778 -1.172 -16.551 1.00 62.62 107 ASN A CA 1
ATOM 806 C C . ASN A 1 107 ? 8.069 0.080 -15.699 1.00 62.62 107 ASN A C 1
ATOM 808 O O . ASN A 1 107 ? 7.169 0.631 -15.069 1.00 62.62 107 ASN A O 1
ATOM 812 N N . ALA A 1 108 ? 9.323 0.543 -15.668 1.00 61.84 108 ALA A N 1
ATOM 813 C CA . ALA A 1 108 ? 9.753 1.650 -14.808 1.00 61.84 108 ALA A CA 1
ATOM 814 C C . ALA A 1 108 ? 8.982 2.974 -15.040 1.00 61.84 108 ALA A C 1
ATOM 816 O O . ALA A 1 108 ? 8.897 3.805 -14.132 1.00 61.84 108 ALA A O 1
ATOM 817 N N . PHE A 1 109 ? 8.383 3.143 -16.226 1.00 65.69 109 PHE A N 1
ATOM 818 C CA . PHE A 1 109 ? 7.547 4.280 -16.644 1.00 65.69 109 PHE A CA 1
ATOM 819 C C . PHE A 1 109 ? 6.088 4.207 -16.159 1.00 65.69 109 PHE A C 1
ATOM 821 O O . PHE A 1 109 ? 5.341 5.178 -16.290 1.00 65.69 109 PHE A O 1
ATOM 828 N N . VAL A 1 110 ? 5.670 3.055 -15.631 1.00 70.56 110 VAL A N 1
ATOM 829 C CA . VAL A 1 110 ? 4.356 2.860 -15.020 1.00 70.56 110 VAL A CA 1
ATOM 830 C C . VAL A 1 110 ? 4.485 3.142 -13.531 1.00 70.56 110 VAL A C 1
ATOM 832 O O . VAL A 1 110 ? 5.400 2.640 -12.876 1.00 70.56 110 VAL A O 1
ATOM 835 N N . ARG A 1 111 ? 3.566 3.938 -12.991 1.00 74.25 111 ARG A N 1
ATOM 836 C CA . ARG A 1 111 ? 3.465 4.198 -11.553 1.00 74.25 111 ARG A CA 1
ATOM 837 C C . ARG A 1 111 ? 2.030 4.000 -11.092 1.00 74.25 111 ARG A C 1
ATOM 839 O O . ARG A 1 111 ? 1.090 4.094 -11.887 1.00 74.25 111 ARG A O 1
ATOM 846 N N . ALA A 1 112 ? 1.857 3.692 -9.814 1.00 76.69 112 ALA A N 1
ATOM 847 C CA . ALA A 1 112 ? 0.553 3.817 -9.176 1.00 76.69 112 ALA A CA 1
ATOM 848 C C . ALA A 1 112 ? 0.021 5.253 -9.362 1.00 76.69 112 ALA A C 1
ATOM 850 O O . ALA A 1 112 ? 0.772 6.214 -9.205 1.00 76.69 112 ALA A O 1
ATOM 851 N N . GLU A 1 113 ? -1.261 5.403 -9.712 1.00 77.88 113 GLU A N 1
ATOM 852 C CA . GLU A 1 113 ? -1.882 6.733 -9.873 1.00 77.88 113 GLU A CA 1
ATOM 853 C C . GLU A 1 113 ? -1.856 7.535 -8.570 1.00 77.88 113 GLU A C 1
ATOM 855 O O . GLU A 1 113 ? -1.826 8.763 -8.583 1.00 77.88 113 GLU A O 1
ATOM 860 N N . GLN A 1 114 ? -1.878 6.819 -7.448 1.00 80.69 114 GLN A N 1
ATOM 861 C CA . GLN A 1 114 ? -1.879 7.365 -6.104 1.00 80.69 114 GLN A CA 1
ATOM 862 C C . GLN A 1 114 ? -0.783 6.684 -5.287 1.00 80.69 114 GLN A C 1
ATOM 864 O O . GLN A 1 114 ? -0.566 5.475 -5.410 1.00 80.69 114 GLN A O 1
ATOM 869 N N . SER A 1 115 ? -0.106 7.466 -4.447 1.00 84.25 115 SER A N 1
ATOM 870 C CA . SER A 1 115 ? 0.855 6.976 -3.454 1.00 84.25 115 SER A CA 1
ATOM 871 C C . SER A 1 115 ? 0.198 6.642 -2.115 1.00 84.25 115 SER A C 1
ATOM 873 O O . SER A 1 115 ? 0.850 6.052 -1.266 1.00 84.25 115 SER A O 1
ATOM 875 N N . SER A 1 116 ? -1.071 7.012 -1.926 1.00 88.06 116 SER A N 1
ATOM 876 C CA . SER A 1 116 ? -1.849 6.764 -0.714 1.00 88.06 116 SER A CA 1
ATOM 877 C C . SER A 1 116 ? -3.232 6.236 -1.089 1.00 88.06 116 SER A C 1
ATOM 879 O O . SER A 1 116 ? -3.876 6.787 -1.983 1.00 88.06 116 SER A O 1
ATOM 881 N N . TYR A 1 117 ? -3.667 5.161 -0.434 1.00 89.88 117 TYR A N 1
ATOM 882 C CA . TYR A 1 117 ? -4.961 4.516 -0.650 1.00 89.88 117 TYR A CA 1
ATOM 883 C C . TYR A 1 117 ? -5.741 4.471 0.659 1.00 89.88 117 TYR A C 1
ATOM 885 O O . TYR A 1 117 ? -5.250 3.937 1.650 1.00 89.88 117 TYR A O 1
ATOM 893 N N . LEU A 1 118 ? -6.973 4.981 0.650 1.00 91.25 118 LEU A N 1
ATOM 894 C CA . LEU A 1 118 ? -7.901 4.855 1.770 1.00 91.25 118 LEU A CA 1
ATOM 895 C C . LEU A 1 118 ? -8.853 3.682 1.520 1.00 91.25 118 LEU A C 1
ATOM 897 O O . LEU A 1 118 ? -9.588 3.673 0.535 1.00 91.25 118 LEU A O 1
ATOM 901 N N . LEU A 1 119 ? -8.846 2.702 2.419 1.00 90.94 119 LEU A N 1
ATOM 902 C CA . LEU A 1 119 ? -9.806 1.605 2.434 1.00 90.94 119 LEU A CA 1
ATOM 903 C C . LEU A 1 119 ? -10.986 1.974 3.329 1.00 90.94 119 LEU A C 1
ATOM 905 O O . LEU A 1 119 ? -10.856 2.099 4.548 1.00 90.94 119 LEU A O 1
ATOM 909 N N . GLU A 1 120 ? -12.150 2.138 2.711 1.00 89.56 120 GLU A N 1
ATOM 910 C CA . GLU A 1 120 ? -13.403 2.367 3.419 1.00 89.56 120 GLU A CA 1
ATOM 911 C C . GLU A 1 120 ? -14.043 1.022 3.779 1.00 89.56 120 GLU A C 1
ATOM 913 O O . GLU A 1 120 ? -14.390 0.232 2.899 1.00 89.56 120 GLU A O 1
ATOM 918 N N . LEU A 1 121 ? -14.192 0.749 5.079 1.00 87.81 121 LEU A N 1
ATOM 919 C CA . LEU A 1 121 ? -14.942 -0.407 5.570 1.00 87.81 121 LEU A CA 1
ATOM 920 C C . LEU A 1 121 ? -16.332 0.016 6.049 1.00 87.81 121 LEU A C 1
ATOM 922 O O . LEU A 1 121 ? -16.482 0.970 6.813 1.00 87.81 121 LEU A O 1
ATOM 926 N N . GLU A 1 122 ? -17.350 -0.751 5.660 1.00 86.56 122 GLU A N 1
ATOM 927 C CA . GLU A 1 122 ? -18.711 -0.597 6.181 1.00 86.56 122 GLU A CA 1
ATOM 928 C C . GLU A 1 122 ? -18.835 -1.379 7.496 1.00 86.56 122 GLU A C 1
ATOM 930 O O . GLU A 1 122 ? -19.107 -2.583 7.511 1.00 86.56 122 GLU A O 1
ATOM 935 N N . CYS A 1 123 ? -18.603 -0.709 8.623 1.00 83.12 123 CYS A N 1
ATOM 936 C CA . CYS A 1 123 ? -18.761 -1.312 9.945 1.00 83.12 123 CYS A CA 1
ATOM 937 C C . CYS A 1 123 ? -20.215 -1.225 10.423 1.00 83.12 123 CYS A C 1
ATOM 939 O O . CYS A 1 123 ? -20.821 -0.151 10.394 1.00 83.12 123 CYS A O 1
ATOM 941 N N . LYS A 1 124 ? -20.782 -2.348 10.890 1.00 74.31 124 LYS A N 1
ATOM 942 C CA . LYS A 1 124 ? -22.075 -2.314 11.588 1.00 74.31 124 LYS A CA 1
ATOM 943 C C . LYS A 1 124 ? -21.859 -1.710 12.973 1.00 74.31 124 LYS A C 1
ATOM 945 O O . LYS A 1 124 ? -21.039 -2.215 13.736 1.00 74.31 124 LYS A O 1
ATOM 950 N N . THR A 1 125 ? -22.570 -0.619 13.235 1.00 60.97 125 THR A N 1
ATOM 951 C CA . THR A 1 125 ? -22.643 0.048 14.540 1.00 60.97 125 THR A CA 1
ATOM 952 C C . THR A 1 125 ? -23.475 -0.760 15.524 1.00 60.97 125 THR A C 1
ATOM 954 O O . THR A 1 125 ? -24.434 -1.431 15.073 1.00 60.97 125 THR A O 1
#

Sequence (125 aa):
MLLLVLSFQLISCATILHGSTDQIEILSTAPDTEIYINDVYRGIAGPEQPLEVTIPKRGRVTFVGKKASCREGETVVRRSVDPATFLGILIDGGLFSILLVDIVGTNAFVRAEQSSYLLELECKT